Protein AF-A0A0J9RY13-F1 (afdb_monomer_lite)

Organism: Drosophila simulans (NCBI:txid7240)

Secondary structure (DSSP, 8-state):
-HHHHH-S----STTHHHHHHHHHHH-HHHHTTHHHHIIIIITTS-----TT-PPPPHHHHHHHHHH-HHHHHHHHHHHHHHHHHHHHHHHHHHHHH-HHHHHHHHHHHHHHT-

InterPro domains:
  IPR007734 Heparan sulphate 2-O-sulfotransferase [PTHR12129] (2-93)
  IPR027417 P-loop containing nucleoside triphosphate hydrolase [G3DSA:3.40.50.300] (1-108)

Radius of gyration: 19.44 Å; chains: 1; bounding box: 40×43×50 Å

Sequence (114 aa):
MNVEREYSVVGTWEHTNETLAVLEAYVPRYFADASKMYYSGLHADKQNVNPMKPHISQDILDMVRRNFTREIEFYQFCRQRLHKQYLAIKLNDLKRVDKSLAMLSEAKEMVINN

pLDDT: mean 89.82, std 7.65, range [55.09, 97.31]

Structure (mmCIF, N/CA/C/O backbone):
data_AF-A0A0J9RY13-F1
#
_entry.id   AF-A0A0J9RY13-F1
#
loop_
_atom_site.group_PDB
_atom_site.id
_atom_site.type_symbol
_atom_site.label_atom_id
_atom_site.label_alt_id
_atom_site.label_comp_id
_atom_site.label_asym_id
_atom_site.label_entity_id
_atom_site.label_seq_id
_atom_site.pdbx_PDB_ins_code
_atom_site.Cartn_x
_atom_site.Cartn_y
_atom_site.Cartn_z
_atom_site.occupancy
_atom_site.B_iso_or_equiv
_atom_site.auth_seq_id
_atom_site.auth_comp_id
_atom_site.auth_asym_id
_atom_site.auth_atom_id
_atom_site.pdbx_PDB_model_num
ATOM 1 N N . MET A 1 1 ? -1.050 17.109 -5.609 1.00 69.75 1 MET A N 1
ATOM 2 C CA . MET A 1 1 ? -1.215 16.241 -6.805 1.00 69.75 1 MET A CA 1
ATOM 3 C C . MET A 1 1 ? -2.627 15.649 -6.786 1.00 69.75 1 MET A C 1
ATOM 5 O O . MET A 1 1 ? -3.105 15.389 -5.689 1.00 69.75 1 MET A O 1
ATOM 9 N N . ASN A 1 2 ? -3.318 15.450 -7.920 1.00 87.44 2 ASN A N 1
ATOM 10 C CA . ASN A 1 2 ? -4.735 15.002 -7.924 1.00 87.44 2 ASN A CA 1
ATOM 11 C C . ASN A 1 2 ? -4.971 13.717 -7.110 1.00 87.44 2 ASN A C 1
ATOM 13 O O . ASN A 1 2 ? -6.000 13.580 -6.460 1.00 87.44 2 ASN A O 1
ATOM 17 N N . VAL A 1 3 ? -3.979 12.822 -7.074 1.00 89.69 3 VAL A N 1
ATOM 18 C CA . VAL A 1 3 ? -3.995 11.593 -6.265 1.00 89.69 3 VAL A CA 1
ATOM 19 C C . VAL A 1 3 ? -4.309 11.840 -4.788 1.00 89.69 3 VAL A C 1
ATOM 21 O O . VAL A 1 3 ? -5.063 11.075 -4.199 1.00 89.69 3 VAL A O 1
ATOM 24 N N . GLU A 1 4 ? -3.758 12.882 -4.169 1.00 87.44 4 GLU A N 1
ATOM 25 C CA . GLU A 1 4 ? -3.994 13.146 -2.741 1.00 87.44 4 GLU A CA 1
ATOM 26 C C . GLU A 1 4 ? -5.380 13.704 -2.462 1.00 87.44 4 GLU A C 1
ATOM 28 O O . GLU A 1 4 ? -5.946 13.414 -1.413 1.00 87.44 4 GLU A O 1
ATOM 33 N N . ARG A 1 5 ? -5.900 14.525 -3.379 1.00 90.56 5 ARG A N 1
ATOM 34 C CA . ARG A 1 5 ? -7.150 15.262 -3.169 1.00 90.56 5 ARG A CA 1
ATOM 35 C C . ARG A 1 5 ? -8.370 14.433 -3.539 1.00 90.56 5 ARG A C 1
ATOM 37 O O . ARG A 1 5 ? -9.352 14.452 -2.812 1.00 90.56 5 ARG A O 1
ATOM 44 N N . GLU A 1 6 ? -8.286 13.707 -4.650 1.00 94.62 6 GLU A N 1
ATOM 45 C CA . GLU A 1 6 ? -9.458 13.098 -5.288 1.00 94.62 6 GLU A CA 1
ATOM 46 C C . GLU A 1 6 ? -9.582 11.591 -5.008 1.00 94.62 6 GLU A C 1
ATOM 48 O O . GLU A 1 6 ? -10.653 11.019 -5.184 1.00 94.62 6 GLU A O 1
ATOM 53 N N . TYR A 1 7 ? -8.509 10.926 -4.560 1.00 94.06 7 TYR A N 1
ATOM 54 C CA . TYR A 1 7 ? -8.506 9.478 -4.319 1.00 94.06 7 TYR A CA 1
ATOM 55 C C . TYR A 1 7 ? -8.290 9.175 -2.842 1.00 94.06 7 TYR A C 1
ATOM 57 O O . TYR A 1 7 ? -7.235 9.498 -2.298 1.00 94.06 7 TYR A O 1
ATOM 65 N N . SER A 1 8 ? -9.241 8.496 -2.196 1.00 92.38 8 SER A N 1
ATOM 66 C CA . SER A 1 8 ? -9.142 8.127 -0.774 1.00 92.38 8 SER A CA 1
ATOM 67 C C . SER A 1 8 ? -7.992 7.151 -0.496 1.00 92.38 8 SER A C 1
ATOM 69 O O . SER A 1 8 ? -7.244 7.324 0.468 1.00 92.38 8 SER A O 1
ATOM 71 N N . VAL A 1 9 ? -7.823 6.152 -1.365 1.00 94.62 9 VAL A N 1
ATOM 72 C CA . VAL A 1 9 ? -6.779 5.123 -1.279 1.00 94.62 9 VAL A CA 1
ATOM 73 C C . VAL A 1 9 ? -6.224 4.868 -2.675 1.00 94.62 9 VAL A C 1
ATOM 75 O O . VAL A 1 9 ? -6.984 4.780 -3.638 1.00 94.62 9 VAL A O 1
ATOM 78 N N . VAL A 1 10 ? -4.902 4.728 -2.783 1.00 96.12 10 VAL A N 1
ATOM 79 C CA . VAL A 1 10 ? -4.225 4.271 -4.004 1.00 96.12 10 VAL A CA 1
ATOM 80 C C . VAL A 1 10 ? -3.313 3.110 -3.633 1.00 96.12 10 VAL A C 1
ATOM 82 O O . VAL A 1 10 ? -2.341 3.285 -2.902 1.00 96.12 10 VAL A O 1
ATOM 85 N N . GLY A 1 11 ? -3.673 1.919 -4.106 1.00 94.12 11 GLY A N 1
ATOM 86 C CA . GLY A 1 11 ? -2.954 0.675 -3.847 1.00 94.12 11 GLY A CA 1
ATOM 87 C C . GLY A 1 11 ? -1.817 0.406 -4.828 1.00 94.12 11 GLY A C 1
ATOM 88 O O . GLY A 1 11 ? -1.705 1.054 -5.869 1.00 94.12 11 GLY A O 1
ATOM 89 N N . THR A 1 12 ? -1.007 -0.606 -4.518 1.00 93.12 12 THR A N 1
ATOM 90 C CA . THR A 1 12 ? -0.012 -1.158 -5.450 1.00 93.12 12 THR A CA 1
ATOM 91 C C . THR A 1 12 ? -0.128 -2.670 -5.525 1.00 93.12 12 THR A C 1
ATOM 93 O O . THR A 1 12 ? -0.475 -3.322 -4.540 1.00 93.12 12 THR A O 1
ATOM 96 N N . TRP A 1 13 ? 0.187 -3.232 -6.691 1.00 87.75 13 TRP A N 1
ATOM 97 C CA . TRP A 1 13 ? 0.126 -4.677 -6.908 1.00 87.75 13 TRP A CA 1
ATOM 98 C C . TRP A 1 13 ? 1.147 -5.430 -6.054 1.00 87.75 13 TRP A C 1
ATOM 100 O O . TRP A 1 13 ? 0.843 -6.484 -5.499 1.00 87.75 13 TRP A O 1
ATOM 110 N N . GLU A 1 14 ? 2.343 -4.870 -5.889 1.00 89.69 14 GLU A N 1
ATOM 111 C CA . GLU A 1 14 ? 3.425 -5.504 -5.135 1.00 89.69 14 GLU A CA 1
ATOM 112 C C . GLU A 1 14 ? 3.125 -5.573 -3.630 1.00 89.69 14 GLU A C 1
ATOM 114 O O . GLU A 1 14 ? 3.590 -6.484 -2.951 1.00 89.69 14 GLU A O 1
ATOM 119 N N . HIS A 1 15 ? 2.311 -4.644 -3.113 1.00 93.44 15 HIS A N 1
ATOM 120 C CA . HIS A 1 15 ? 1.949 -4.550 -1.693 1.00 93.44 15 HIS A CA 1
ATOM 121 C C . HIS A 1 15 ? 0.446 -4.793 -1.517 1.00 93.44 15 HIS A C 1
ATOM 123 O O . HIS A 1 15 ? -0.289 -3.967 -0.967 1.00 93.44 15 HIS A O 1
ATOM 129 N N . THR A 1 16 ? -0.023 -5.946 -2.004 1.00 92.81 16 THR A N 1
ATOM 130 C CA . THR A 1 16 ? -1.447 -6.323 -1.961 1.00 92.81 16 THR A CA 1
ATOM 131 C C . THR A 1 16 ? -1.988 -6.361 -0.525 1.00 92.81 16 THR A C 1
ATOM 133 O O . THR A 1 16 ? -3.082 -5.868 -0.272 1.00 92.81 16 THR A O 1
ATOM 136 N N . ASN A 1 17 ? -1.203 -6.846 0.443 1.00 93.81 17 ASN A N 1
ATOM 137 C CA . ASN A 1 17 ? -1.602 -6.880 1.858 1.00 93.81 17 ASN A CA 1
ATOM 138 C C . ASN A 1 17 ? -1.884 -5.497 2.440 1.00 93.81 17 ASN A C 1
ATOM 140 O O . ASN A 1 17 ? -2.919 -5.284 3.065 1.00 93.81 17 ASN A O 1
ATOM 144 N N . GLU A 1 18 ? -0.965 -4.558 2.216 1.00 96.12 18 GLU A N 1
ATOM 145 C CA . GLU A 1 18 ? -1.116 -3.177 2.678 1.00 96.12 18 GLU A CA 1
ATOM 146 C C . GLU A 1 18 ? -2.309 -2.516 1.986 1.00 96.12 18 GLU A C 1
ATOM 148 O O . GLU A 1 18 ? -3.115 -1.856 2.634 1.00 96.12 18 GLU A O 1
ATOM 153 N N . THR A 1 19 ? -2.466 -2.764 0.683 1.00 96.50 19 THR A N 1
ATOM 154 C CA . THR A 1 19 ? -3.586 -2.251 -0.112 1.00 96.50 19 THR A CA 1
ATOM 155 C C . THR A 1 19 ? -4.934 -2.727 0.429 1.00 96.50 19 THR A C 1
ATOM 157 O O . THR A 1 19 ? -5.814 -1.901 0.657 1.00 96.50 19 THR A O 1
ATOM 160 N N . LEU A 1 20 ? -5.096 -4.032 0.670 1.00 96.38 20 LEU A N 1
ATOM 161 C CA . LEU A 1 20 ? -6.345 -4.599 1.184 1.00 96.38 20 LEU A CA 1
ATOM 162 C C . LEU A 1 20 ? -6.662 -4.078 2.590 1.00 96.38 20 LEU A C 1
ATOM 164 O O . LEU A 1 20 ? -7.786 -3.648 2.829 1.00 96.38 20 LEU A O 1
ATOM 168 N N . ALA A 1 21 ? -5.666 -4.019 3.479 1.00 96.44 21 ALA A N 1
ATOM 169 C CA . ALA A 1 21 ? -5.848 -3.498 4.834 1.00 96.44 21 ALA A CA 1
ATOM 170 C C . ALA A 1 21 ? -6.256 -2.012 4.848 1.00 96.44 21 ALA A C 1
ATOM 172 O O . ALA A 1 21 ? -7.118 -1.599 5.624 1.00 96.44 21 ALA A O 1
ATOM 173 N N . VAL A 1 22 ? -5.653 -1.190 3.981 1.00 97.00 22 VAL A N 1
ATOM 174 C CA . VAL A 1 22 ? -6.002 0.234 3.879 1.00 97.00 22 VAL A CA 1
ATOM 175 C C . VAL A 1 22 ? -7.395 0.416 3.267 1.00 97.00 22 VAL A C 1
ATOM 177 O O . VAL A 1 22 ? -8.160 1.249 3.751 1.00 97.00 22 VAL A O 1
ATOM 180 N N . LEU A 1 23 ? -7.761 -0.372 2.250 1.00 97.12 23 LEU A N 1
ATOM 181 C CA . LEU A 1 23 ? -9.106 -0.348 1.661 1.00 97.12 23 LEU A CA 1
ATOM 182 C C . LEU A 1 23 ? -10.190 -0.750 2.669 1.00 97.12 23 LEU A C 1
ATOM 184 O O . LEU A 1 23 ? -11.206 -0.063 2.765 1.00 97.12 23 LEU A O 1
ATOM 188 N N . GLU A 1 24 ? -9.952 -1.806 3.447 1.00 96.69 24 GLU A N 1
ATOM 189 C CA . GLU A 1 24 ? -10.832 -2.249 4.536 1.00 96.69 24 GLU A CA 1
ATOM 190 C C . GLU A 1 24 ? -11.085 -1.139 5.560 1.00 96.69 24 GLU A C 1
ATOM 192 O O . GLU A 1 24 ? -12.225 -0.917 5.963 1.00 96.69 24 GLU A O 1
ATOM 197 N N . ALA A 1 25 ? -10.037 -0.413 5.956 1.00 95.81 25 ALA A N 1
ATOM 198 C CA . ALA A 1 25 ? -10.145 0.635 6.966 1.00 95.81 25 ALA A CA 1
ATOM 199 C C . ALA A 1 25 ? -10.819 1.915 6.445 1.00 95.81 25 ALA A C 1
ATOM 201 O O . ALA A 1 25 ? -11.617 2.526 7.156 1.00 95.81 25 ALA A O 1
ATOM 202 N N . TYR A 1 26 ? -10.498 2.344 5.221 1.00 95.12 26 TYR A N 1
ATOM 203 C CA . TYR A 1 26 ? -10.978 3.620 4.673 1.00 95.12 26 TYR A CA 1
ATOM 204 C C . TYR A 1 26 ? -12.336 3.510 3.975 1.00 95.12 26 TYR A C 1
ATOM 206 O O . TYR A 1 26 ? -13.089 4.484 3.949 1.00 95.12 26 TYR A O 1
ATOM 214 N N . VAL A 1 27 ? -12.660 2.352 3.393 1.00 95.25 27 VAL A N 1
ATOM 215 C CA . VAL A 1 27 ? -13.902 2.135 2.637 1.00 95.25 27 VAL A CA 1
ATOM 216 C C . VAL A 1 27 ? -14.576 0.814 3.066 1.00 95.25 27 VAL A C 1
ATOM 218 O O . VAL A 1 27 ? -14.856 -0.063 2.240 1.00 95.25 27 VAL A O 1
ATOM 221 N N . PRO A 1 28 ? -14.904 0.654 4.364 1.00 95.44 28 PRO A N 1
ATOM 222 C CA . PRO A 1 28 ? -15.365 -0.619 4.924 1.00 95.44 28 PRO A CA 1
ATOM 223 C C . PRO A 1 28 ? -16.688 -1.104 4.326 1.00 95.44 28 PRO A C 1
ATOM 225 O O . PRO A 1 28 ? -16.907 -2.304 4.212 1.00 95.44 28 PRO A O 1
ATOM 228 N N . ARG A 1 29 ? -17.565 -0.190 3.884 1.00 96.00 29 ARG A N 1
ATOM 229 C CA . ARG A 1 29 ? -18.871 -0.546 3.298 1.00 96.00 29 ARG A CA 1
ATOM 230 C C . ARG A 1 29 ? -18.752 -1.507 2.110 1.00 96.00 29 ARG A C 1
ATOM 232 O O . ARG A 1 29 ? -19.664 -2.298 1.896 1.00 96.00 29 ARG A O 1
ATOM 239 N N . TY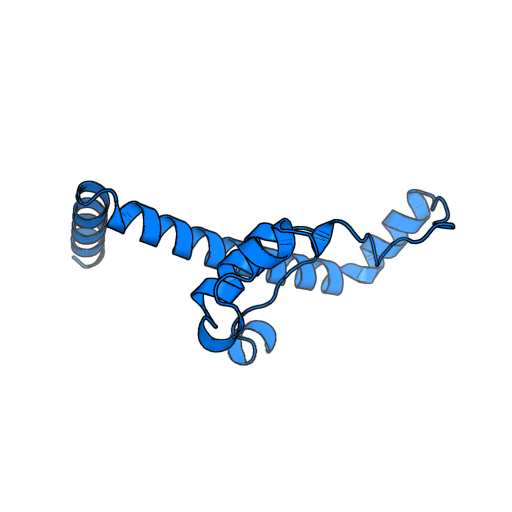R A 1 30 ? -17.670 -1.406 1.341 1.00 94.75 30 TYR A N 1
ATOM 240 C CA . TYR A 1 30 ? -17.449 -2.232 0.153 1.00 94.75 30 TYR A CA 1
ATOM 241 C C . TYR A 1 30 ? -16.344 -3.269 0.349 1.00 94.75 30 TYR A C 1
ATOM 243 O O . TYR A 1 30 ? -16.397 -4.321 -0.277 1.00 94.75 30 TYR A O 1
ATOM 251 N N . PHE A 1 31 ? -15.355 -2.977 1.196 1.00 96.06 31 PHE A N 1
ATOM 252 C CA . PHE A 1 31 ? -14.147 -3.792 1.318 1.00 96.06 31 PHE A CA 1
ATOM 253 C C . PHE A 1 31 ? -14.033 -4.554 2.637 1.00 96.06 31 PHE A C 1
ATOM 255 O O . PHE A 1 31 ? -13.001 -5.174 2.852 1.00 96.06 31 PHE A O 1
ATOM 262 N N . ALA A 1 32 ? -15.044 -4.543 3.513 1.00 95.06 32 ALA A N 1
ATOM 263 C CA . ALA A 1 32 ? -15.026 -5.366 4.723 1.00 95.06 32 ALA A CA 1
ATOM 264 C C . ALA A 1 32 ? -14.720 -6.841 4.397 1.00 95.06 32 ALA A C 1
ATOM 266 O O . ALA A 1 32 ? -15.308 -7.415 3.482 1.00 95.06 32 ALA A O 1
ATOM 267 N N . ASP A 1 33 ? -13.786 -7.431 5.149 1.00 95.00 33 ASP A N 1
ATOM 268 C CA . ASP A 1 33 ? -13.293 -8.806 4.983 1.00 95.00 33 ASP A CA 1
ATOM 269 C C . ASP A 1 33 ? -12.675 -9.131 3.603 1.00 95.00 33 ASP A C 1
ATOM 271 O O . ASP A 1 33 ? -12.494 -10.306 3.258 1.00 95.00 33 ASP A O 1
ATOM 275 N N . ALA A 1 34 ? -12.292 -8.124 2.809 1.00 94.00 34 ALA A N 1
ATOM 276 C CA . ALA A 1 34 ? -11.671 -8.329 1.500 1.00 94.00 34 ALA A CA 1
ATOM 277 C C . ALA A 1 34 ? -10.355 -9.121 1.583 1.00 94.00 34 ALA A C 1
ATOM 279 O O . ALA A 1 34 ? -10.104 -9.991 0.752 1.00 94.00 34 ALA A O 1
ATOM 280 N N . SER A 1 35 ? -9.527 -8.872 2.598 1.00 93.50 35 SER A N 1
ATOM 281 C CA . SER A 1 35 ? -8.293 -9.615 2.876 1.00 93.50 35 SER A CA 1
ATOM 282 C C . SER A 1 35 ? -8.573 -11.091 3.147 1.00 93.50 35 SER A C 1
ATOM 284 O O . SER A 1 35 ? -7.918 -11.968 2.579 1.00 93.50 35 SER A O 1
ATOM 286 N N . LYS A 1 36 ? -9.603 -11.379 3.947 1.00 93.94 36 LYS A N 1
ATOM 287 C CA . LYS A 1 36 ? -10.043 -12.740 4.246 1.00 93.94 36 LYS A CA 1
ATOM 288 C C . LYS A 1 36 ? -10.528 -13.452 2.987 1.00 93.94 36 LYS A C 1
ATOM 290 O O . LYS A 1 36 ? -10.098 -14.575 2.742 1.00 93.94 36 LYS A O 1
ATOM 295 N N . MET A 1 37 ? -11.367 -12.806 2.175 1.00 91.62 37 MET A N 1
ATOM 296 C CA . MET A 1 37 ? -11.838 -13.370 0.903 1.00 91.62 37 MET A CA 1
ATOM 297 C C . MET A 1 37 ? -10.696 -13.593 -0.093 1.00 91.62 37 MET A C 1
ATOM 299 O O . MET A 1 37 ? -10.645 -14.618 -0.775 1.00 91.62 37 MET A O 1
ATOM 303 N N . TYR A 1 38 ? -9.753 -12.650 -0.165 1.00 90.94 38 TYR A N 1
ATOM 304 C CA . TYR A 1 38 ? -8.581 -12.764 -1.025 1.00 90.94 38 TYR A CA 1
ATOM 305 C C . TYR A 1 38 ? -7.784 -14.033 -0.686 1.00 90.94 38 TYR A C 1
ATOM 307 O O . TYR A 1 38 ? -7.513 -14.872 -1.553 1.00 90.94 38 TYR A O 1
ATOM 315 N N . TYR A 1 39 ? -7.503 -14.241 0.602 1.00 90.94 39 TYR A N 1
ATOM 316 C CA . TYR A 1 39 ? -6.743 -15.395 1.078 1.00 90.94 39 TYR A CA 1
ATOM 317 C C . TYR A 1 39 ? -7.542 -16.693 1.223 1.00 90.94 39 TYR A C 1
ATOM 319 O O . TYR A 1 39 ? -6.935 -17.758 1.289 1.00 90.94 39 TYR A O 1
ATOM 327 N N . SER A 1 40 ? -8.876 -16.658 1.186 1.00 90.31 40 SER A N 1
ATOM 328 C CA . SER A 1 40 ? -9.700 -17.874 1.243 1.00 90.31 40 SER A CA 1
ATOM 329 C C . SER A 1 40 ? -9.782 -18.637 -0.082 1.00 90.31 40 SER A C 1
ATOM 331 O O . SER A 1 40 ? -10.351 -19.723 -0.114 1.00 90.31 40 SER A O 1
ATOM 333 N N . GLY A 1 41 ? -9.244 -18.089 -1.175 1.00 83.12 41 GLY A N 1
ATOM 334 C CA . GLY A 1 41 ? -9.135 -18.813 -2.446 1.00 83.12 41 GLY A CA 1
ATOM 335 C C . GLY A 1 41 ? -8.940 -17.932 -3.676 1.00 83.12 41 GLY A C 1
ATOM 336 O O . GLY A 1 41 ? -8.348 -18.387 -4.646 1.00 83.12 41 GLY A O 1
ATOM 337 N N . LEU A 1 42 ? -9.348 -16.659 -3.631 1.00 82.25 42 LEU A N 1
ATOM 338 C CA . LEU A 1 42 ? -9.242 -15.750 -4.784 1.00 82.25 42 LEU A CA 1
ATOM 339 C C . LEU A 1 42 ? -7.793 -15.520 -5.247 1.00 82.25 42 LEU A C 1
ATOM 341 O O . LEU A 1 42 ? -7.548 -15.358 -6.437 1.00 82.25 42 LEU A O 1
ATOM 345 N N . HIS A 1 43 ? -6.825 -15.527 -4.328 1.00 81.62 43 HIS A N 1
ATOM 346 C CA . HIS A 1 43 ? -5.404 -15.370 -4.655 1.00 81.62 43 HIS A CA 1
ATOM 347 C C . HIS A 1 43 ? -4.768 -16.597 -5.338 1.00 81.62 43 HIS A C 1
ATOM 349 O O . HIS A 1 43 ? -3.650 -16.489 -5.847 1.00 81.62 43 HIS A O 1
ATOM 355 N N . ALA A 1 44 ? -5.421 -17.766 -5.299 1.00 75.31 44 ALA A N 1
ATOM 356 C CA . ALA A 1 44 ? -4.857 -19.011 -5.820 1.00 75.31 44 ALA A CA 1
ATOM 357 C C . ALA A 1 44 ? -4.811 -19.013 -7.354 1.00 75.31 44 ALA A C 1
ATOM 359 O O . ALA A 1 44 ? -3.864 -19.529 -7.956 1.00 75.31 44 ALA A O 1
ATOM 360 N N . ASP A 1 45 ? -5.787 -18.362 -7.982 1.00 75.69 45 ASP A N 1
ATOM 361 C CA . ASP A 1 45 ? -5.815 -18.190 -9.421 1.00 75.69 45 ASP A CA 1
ATOM 362 C C . ASP A 1 45 ? -4.868 -17.055 -9.816 1.00 75.69 45 ASP A C 1
ATOM 364 O O . ASP A 1 45 ? -5.196 -15.868 -9.748 1.00 75.69 45 ASP A O 1
ATOM 368 N N . LYS A 1 46 ? -3.656 -17.411 -10.256 1.00 69.38 46 LYS A N 1
ATOM 369 C CA . LYS A 1 46 ? -2.731 -16.450 -10.869 1.00 69.38 46 LYS A CA 1
ATOM 370 C C . LYS A 1 46 ? -3.300 -15.985 -12.211 1.00 69.38 46 LYS A C 1
ATOM 372 O O . LYS A 1 46 ? -2.962 -16.531 -13.252 1.00 69.38 46 LYS A O 1
ATOM 377 N N . GLN A 1 47 ? -4.143 -14.958 -12.182 1.00 74.75 47 GLN A N 1
ATOM 378 C CA . GLN A 1 47 ? -4.766 -14.381 -13.379 1.00 74.75 47 GLN A CA 1
ATOM 379 C C . GLN A 1 47 ? -3.769 -13.565 -14.225 1.00 74.75 47 GLN A C 1
ATOM 381 O O . GLN A 1 47 ? -3.904 -13.483 -15.440 1.00 74.75 47 GLN A O 1
ATOM 386 N N . ASN A 1 48 ? -2.737 -12.983 -13.600 1.00 73.94 48 ASN A N 1
ATOM 387 C CA . ASN A 1 48 ? -1.768 -12.103 -14.265 1.00 73.94 48 ASN A CA 1
ATOM 388 C C . ASN A 1 48 ? -0.416 -12.797 -14.508 1.00 73.94 48 ASN A C 1
ATOM 390 O O . ASN A 1 48 ? 0.634 -12.353 -14.037 1.00 73.94 48 ASN A O 1
ATOM 394 N N . VAL A 1 49 ? -0.443 -13.940 -15.194 1.00 82.12 49 VAL A N 1
ATOM 395 C CA . VAL A 1 49 ? 0.776 -14.606 -15.670 1.00 82.12 49 VAL A CA 1
ATOM 396 C C . VAL A 1 49 ? 1.060 -14.200 -17.106 1.00 82.12 49 VAL A C 1
ATOM 398 O O . VAL A 1 49 ? 0.228 -14.364 -17.990 1.00 82.12 49 VAL A O 1
ATOM 401 N N . ASN A 1 50 ? 2.277 -13.715 -17.341 1.00 84.12 50 ASN A N 1
ATOM 402 C CA . ASN A 1 50 ? 2.826 -13.599 -18.683 1.00 84.12 50 ASN A CA 1
ATOM 403 C C . ASN A 1 50 ? 3.764 -14.794 -18.931 1.00 84.12 50 ASN A C 1
ATOM 405 O O . ASN A 1 50 ? 4.922 -14.738 -18.501 1.00 84.12 50 ASN A O 1
ATOM 409 N N . PRO A 1 51 ? 3.292 -15.872 -19.584 1.00 82.94 51 PRO A N 1
ATOM 410 C CA . PRO A 1 51 ? 4.095 -17.076 -19.800 1.00 82.94 51 PRO A CA 1
ATOM 411 C C . PRO A 1 51 ? 5.301 -16.833 -20.716 1.00 82.94 51 PRO A C 1
ATOM 413 O O . PRO A 1 51 ? 6.281 -17.565 -20.633 1.00 82.94 51 PRO A O 1
ATOM 416 N N . MET A 1 52 ? 5.267 -15.792 -21.553 1.00 87.38 52 MET A N 1
ATOM 417 C CA . MET A 1 52 ? 6.317 -15.476 -22.521 1.00 87.38 52 MET A CA 1
ATOM 418 C C . MET A 1 52 ? 6.994 -14.143 -22.187 1.00 87.38 52 MET A C 1
ATOM 420 O O . MET A 1 52 ? 7.214 -13.300 -23.054 1.00 87.38 52 MET A O 1
ATOM 424 N N . LYS A 1 53 ? 7.302 -13.919 -20.905 1.00 86.31 53 LYS A N 1
ATOM 425 C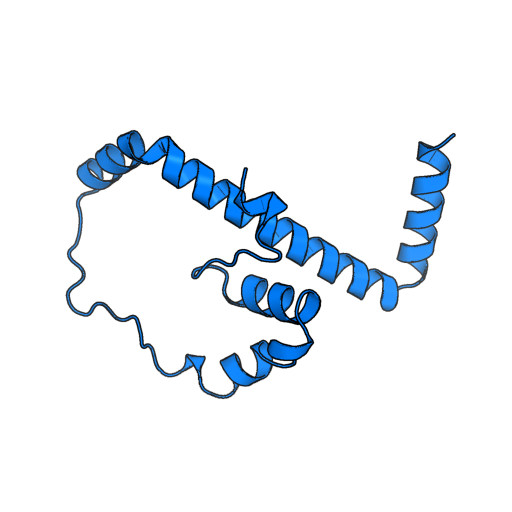 CA . LYS A 1 53 ? 8.018 -12.714 -20.479 1.00 86.31 53 LYS A CA 1
ATOM 426 C C . LYS A 1 53 ? 9.462 -12.753 -21.014 1.00 86.31 53 LYS A C 1
ATOM 428 O O . LYS A 1 53 ? 10.227 -13.615 -20.581 1.00 86.31 53 LYS A O 1
ATOM 433 N N . PRO A 1 54 ? 9.863 -11.838 -21.918 1.00 87.88 54 PRO A N 1
ATOM 434 C CA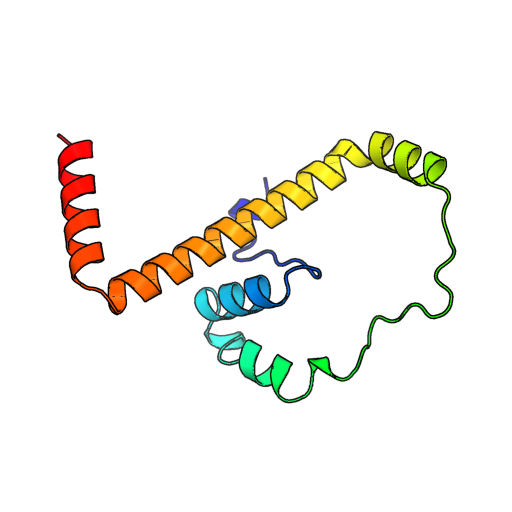 . PRO A 1 54 ? 11.216 -11.832 -22.459 1.00 87.88 54 PRO A CA 1
ATOM 435 C C . PRO A 1 54 ? 12.229 -11.391 -21.397 1.00 87.88 54 PRO A C 1
ATOM 437 O O . PRO A 1 54 ? 11.921 -10.576 -20.521 1.00 87.88 54 PRO A O 1
ATOM 440 N N . HIS A 1 55 ? 13.457 -11.902 -21.495 1.00 87.94 55 HIS A N 1
ATOM 441 C CA . HIS A 1 55 ? 14.577 -11.372 -20.726 1.00 87.94 55 HIS A CA 1
ATOM 442 C C . HIS A 1 55 ? 15.052 -10.071 -21.382 1.00 87.94 55 HIS A C 1
ATOM 444 O O . HIS A 1 55 ? 15.424 -10.061 -22.553 1.00 87.94 55 HIS A O 1
ATOM 450 N N . ILE A 1 56 ? 14.993 -8.968 -20.639 1.00 90.69 56 ILE A N 1
ATOM 451 C CA . ILE A 1 56 ? 15.390 -7.639 -21.113 1.00 90.69 56 ILE A CA 1
ATOM 452 C C . ILE A 1 56 ? 16.781 -7.352 -20.551 1.00 90.69 56 ILE A C 1
ATOM 454 O O . ILE A 1 56 ? 17.010 -7.574 -19.361 1.00 90.69 56 ILE A O 1
ATOM 458 N N . SER A 1 57 ? 17.702 -6.868 -21.387 1.00 95.75 57 SER A N 1
ATOM 459 C CA . SER A 1 57 ? 19.047 -6.519 -20.930 1.00 95.75 57 SER A CA 1
ATOM 460 C C . SER A 1 57 ? 19.018 -5.353 -19.939 1.00 95.75 57 SER A C 1
ATOM 462 O O . SER A 1 57 ? 18.167 -4.460 -20.003 1.00 95.75 57 SER A O 1
ATOM 464 N N . GLN A 1 58 ? 19.981 -5.356 -19.020 1.00 94.50 58 GLN A N 1
ATOM 465 C CA . GLN A 1 58 ? 20.059 -4.357 -17.960 1.00 94.50 58 GLN A CA 1
ATOM 466 C C . GLN A 1 58 ? 20.283 -2.939 -18.513 1.00 94.50 58 GLN A C 1
ATOM 468 O O . GLN A 1 58 ? 19.648 -2.000 -18.039 1.00 94.50 58 GLN A O 1
ATOM 473 N N . ASP A 1 59 ? 21.062 -2.796 -19.590 1.00 95.75 59 ASP A N 1
ATOM 474 C CA . ASP A 1 59 ? 21.305 -1.507 -20.252 1.00 95.75 59 ASP A CA 1
ATOM 475 C C . ASP A 1 59 ? 20.019 -0.870 -20.797 1.00 95.75 59 ASP A C 1
ATOM 477 O O . ASP A 1 59 ? 19.806 0.337 -20.663 1.00 95.75 59 ASP A O 1
ATOM 481 N N . ILE A 1 60 ? 19.124 -1.684 -21.374 1.00 93.62 60 ILE A N 1
ATOM 482 C CA . ILE A 1 60 ? 17.823 -1.212 -21.863 1.00 93.62 60 ILE A CA 1
ATOM 483 C C . ILE A 1 60 ? 16.947 -0.791 -20.681 1.00 93.62 60 ILE A C 1
ATOM 485 O O . ILE A 1 60 ? 16.313 0.263 -20.737 1.00 93.62 60 ILE A O 1
ATOM 489 N N . LEU A 1 61 ? 16.929 -1.571 -19.594 1.00 93.06 61 LEU A N 1
ATOM 490 C CA . LEU A 1 61 ? 16.182 -1.215 -18.384 1.00 93.06 61 LEU A CA 1
ATOM 491 C C . LEU A 1 61 ? 16.675 0.103 -17.782 1.00 93.06 61 LEU A C 1
ATOM 493 O O . LEU A 1 61 ? 15.857 0.927 -17.378 1.00 93.06 61 LEU A O 1
ATOM 497 N N . ASP A 1 62 ? 17.985 0.329 -17.748 1.00 94.88 62 ASP A N 1
ATOM 498 C CA . ASP A 1 62 ? 18.564 1.547 -17.188 1.00 94.88 62 ASP A CA 1
ATOM 499 C C . ASP A 1 62 ? 18.346 2.762 -18.090 1.00 94.88 62 ASP A C 1
ATOM 501 O O . ASP A 1 62 ? 18.041 3.846 -17.589 1.00 94.88 62 ASP A O 1
ATOM 505 N N . MET A 1 63 ? 18.393 2.585 -19.413 1.00 95.25 63 MET A N 1
ATOM 506 C CA . MET A 1 63 ? 17.966 3.613 -20.362 1.00 95.25 63 MET A CA 1
ATOM 507 C C . MET A 1 63 ? 16.498 4.003 -20.133 1.00 95.25 63 MET A C 1
ATOM 509 O O . MET A 1 63 ? 16.186 5.187 -20.025 1.00 95.25 63 MET A O 1
ATOM 513 N N . VAL A 1 64 ? 15.595 3.024 -20.010 1.00 93.94 64 VAL A N 1
ATOM 514 C CA . VAL A 1 64 ? 14.170 3.274 -19.746 1.00 93.94 64 VAL A CA 1
ATOM 515 C C . VAL A 1 64 ? 13.992 3.979 -18.400 1.00 93.94 64 VAL A C 1
ATOM 517 O O . VAL A 1 64 ? 13.327 5.007 -18.337 1.00 93.94 64 VAL A O 1
ATOM 520 N N . ARG A 1 65 ? 14.642 3.517 -17.327 1.00 93.50 65 ARG A N 1
ATOM 521 C CA . ARG A 1 65 ? 14.557 4.159 -16.000 1.00 93.50 65 ARG A CA 1
ATOM 522 C C . ARG A 1 65 ? 14.979 5.630 -16.018 1.00 93.50 65 ARG A C 1
ATOM 524 O O . ARG A 1 65 ? 14.357 6.433 -15.331 1.00 93.50 65 ARG A O 1
ATOM 531 N N . ARG A 1 66 ? 15.993 5.994 -16.813 1.00 93.75 66 ARG A N 1
ATOM 532 C CA . ARG A 1 66 ? 16.421 7.397 -16.988 1.00 93.75 66 ARG A CA 1
ATOM 533 C C . ARG A 1 66 ? 15.375 8.255 -17.702 1.00 93.75 66 ARG A C 1
ATOM 535 O O . ARG A 1 66 ? 15.312 9.451 -17.445 1.00 93.75 66 ARG A O 1
ATOM 542 N N . ASN A 1 67 ? 14.561 7.656 -18.569 1.00 95.44 67 ASN A N 1
ATOM 543 C CA . ASN A 1 67 ? 13.515 8.361 -19.311 1.00 95.44 67 ASN A CA 1
ATOM 544 C C . ASN A 1 67 ? 12.196 8.463 -18.528 1.00 95.44 67 ASN A C 1
ATOM 546 O O . ASN A 1 67 ? 11.466 9.431 -18.704 1.00 95.44 67 ASN A O 1
ATOM 550 N N . PHE A 1 68 ? 11.912 7.500 -17.645 1.00 95.56 68 PHE A N 1
ATOM 551 C CA . PHE A 1 68 ? 10.672 7.401 -16.860 1.00 95.56 68 PHE A CA 1
ATOM 552 C C . PHE A 1 68 ? 10.812 7.958 -15.430 1.00 95.56 68 PHE A C 1
ATOM 554 O O . PHE A 1 68 ? 10.243 7.426 -14.474 1.00 95.56 68 PHE A O 1
ATOM 561 N N . THR A 1 69 ? 11.619 9.006 -15.239 1.00 94.62 69 THR A N 1
ATOM 562 C CA . THR A 1 69 ? 11.911 9.555 -13.902 1.00 94.62 69 THR A CA 1
ATOM 563 C C . THR A 1 69 ? 10.650 10.018 -13.179 1.00 94.62 69 THR A C 1
ATOM 565 O O . THR A 1 69 ? 10.451 9.668 -12.018 1.00 94.62 69 THR A O 1
ATOM 568 N N . ARG A 1 70 ? 9.754 10.723 -13.877 1.00 94.44 70 ARG A N 1
ATOM 569 C CA . ARG A 1 70 ? 8.505 11.248 -13.300 1.00 94.44 70 ARG A CA 1
ATOM 570 C C . ARG A 1 70 ? 7.532 10.138 -12.923 1.00 94.44 70 ARG A C 1
ATOM 572 O O . ARG A 1 70 ? 6.873 10.217 -11.892 1.00 94.44 70 ARG A O 1
ATOM 579 N N . GLU A 1 71 ? 7.440 9.098 -13.739 1.00 95.19 71 GLU A N 1
ATOM 580 C CA . GLU A 1 71 ? 6.582 7.942 -13.501 1.00 95.19 71 GLU A CA 1
ATOM 581 C C . GLU A 1 71 ? 7.088 7.124 -12.312 1.00 95.19 71 GLU A C 1
ATOM 583 O O . GLU A 1 71 ? 6.295 6.691 -11.474 1.00 95.19 71 GLU A O 1
ATOM 588 N N . ILE A 1 72 ? 8.410 6.959 -12.196 1.00 94.75 72 ILE A N 1
ATOM 589 C CA . ILE A 1 72 ? 9.039 6.302 -11.047 1.00 94.75 72 ILE A CA 1
ATOM 590 C C . ILE A 1 72 ? 8.803 7.117 -9.774 1.00 94.75 72 ILE A C 1
ATOM 592 O O . ILE A 1 72 ? 8.389 6.547 -8.763 1.00 94.75 72 ILE A O 1
ATOM 596 N N . GLU A 1 73 ? 9.013 8.433 -9.812 1.00 94.88 73 GLU A N 1
ATOM 597 C CA . GLU A 1 73 ? 8.730 9.326 -8.682 1.00 94.88 73 GLU A CA 1
ATOM 598 C C . GLU A 1 73 ? 7.256 9.263 -8.275 1.00 94.88 73 GLU A C 1
ATOM 600 O O . GLU A 1 73 ? 6.939 9.124 -7.095 1.00 94.88 73 GLU A O 1
ATOM 605 N N . PHE A 1 74 ? 6.341 9.284 -9.244 1.00 94.94 74 PHE A N 1
ATOM 606 C CA . PHE A 1 74 ? 4.907 9.167 -9.000 1.00 94.94 74 PHE A CA 1
ATOM 607 C C . PHE A 1 74 ? 4.528 7.822 -8.361 1.00 94.94 74 PHE A C 1
ATOM 609 O O . PHE A 1 74 ? 3.737 7.778 -7.414 1.00 94.94 74 PHE A O 1
ATOM 616 N N . TYR A 1 75 ? 5.115 6.720 -8.830 1.00 95.31 75 TYR A N 1
ATOM 617 C CA . TYR A 1 75 ? 4.923 5.402 -8.228 1.00 95.31 75 TYR A CA 1
ATOM 618 C C . TYR A 1 75 ? 5.450 5.356 -6.789 1.00 95.31 75 TYR A C 1
ATOM 620 O O . TYR A 1 75 ? 4.749 4.899 -5.883 1.00 95.31 75 TYR A O 1
ATOM 628 N N . GLN A 1 76 ? 6.660 5.870 -6.554 1.00 95.25 76 GLN A N 1
ATOM 629 C CA . GLN A 1 76 ? 7.253 5.949 -5.217 1.00 95.25 76 GLN A CA 1
ATOM 630 C C . GLN A 1 76 ? 6.416 6.815 -4.278 1.00 95.25 76 GLN A C 1
ATOM 632 O O . GLN A 1 76 ? 6.205 6.445 -3.123 1.00 95.25 76 GLN A O 1
ATOM 637 N N . PHE A 1 77 ? 5.884 7.924 -4.784 1.00 95.25 77 PHE A N 1
ATOM 638 C CA . PHE A 1 77 ? 4.965 8.783 -4.060 1.00 95.25 77 PHE A CA 1
ATOM 639 C C . PHE A 1 77 ? 3.703 8.018 -3.629 1.00 95.25 77 PHE A C 1
ATOM 641 O O . PHE A 1 77 ? 3.349 8.021 -2.446 1.00 95.25 77 PHE A O 1
ATOM 648 N N . CYS A 1 78 ? 3.056 7.302 -4.556 1.00 95.75 78 CYS A N 1
ATOM 649 C CA . CYS A 1 78 ? 1.862 6.508 -4.249 1.00 95.75 78 CYS A CA 1
ATOM 650 C C . CYS A 1 78 ? 2.167 5.411 -3.221 1.00 95.75 78 CYS A C 1
ATOM 652 O O . CYS A 1 78 ? 1.411 5.233 -2.266 1.00 95.75 78 CYS A O 1
ATOM 654 N N . ARG A 1 79 ? 3.312 4.731 -3.357 1.00 95.88 79 ARG A N 1
ATOM 655 C CA . ARG A 1 79 ? 3.779 3.734 -2.384 1.00 95.88 79 ARG A CA 1
ATOM 656 C C . ARG A 1 79 ? 4.011 4.317 -1.003 1.00 95.88 79 ARG A C 1
ATOM 658 O O . ARG A 1 79 ? 3.561 3.743 -0.017 1.00 95.88 79 ARG A O 1
ATOM 665 N N . GLN A 1 80 ? 4.706 5.449 -0.919 1.00 95.88 80 GLN A N 1
ATOM 666 C CA . GLN A 1 80 ? 4.983 6.088 0.360 1.00 95.88 80 GLN A CA 1
ATOM 667 C C . GLN A 1 80 ? 3.678 6.499 1.048 1.00 95.88 80 GLN A C 1
ATOM 669 O O . GLN A 1 80 ? 3.531 6.314 2.256 1.00 95.88 80 GLN A O 1
ATOM 674 N N . ARG A 1 81 ? 2.717 7.027 0.283 1.00 95.62 81 ARG A N 1
ATOM 675 C CA . ARG A 1 81 ? 1.389 7.368 0.791 1.00 95.62 81 ARG A CA 1
ATOM 676 C C . ARG A 1 81 ? 0.653 6.138 1.326 1.00 95.62 81 ARG A C 1
ATOM 678 O O . ARG A 1 81 ? 0.172 6.191 2.456 1.00 95.62 81 ARG A O 1
ATOM 685 N N . LEU A 1 82 ? 0.604 5.048 0.557 1.00 96.69 82 LEU A N 1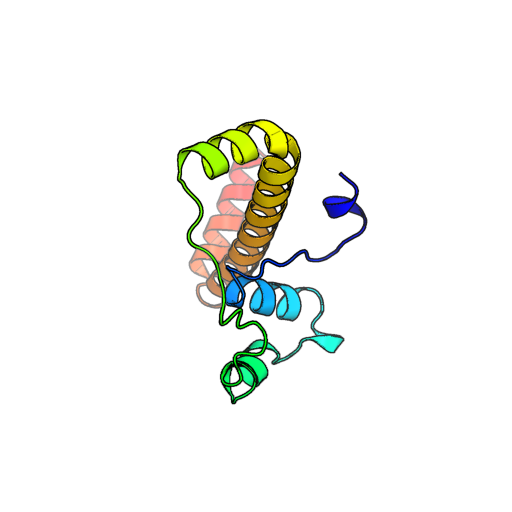
ATOM 686 C CA . LEU A 1 82 ? -0.024 3.793 0.977 1.00 96.69 82 LEU A CA 1
ATOM 687 C C . LEU A 1 82 ? 0.581 3.288 2.293 1.00 96.69 82 LEU A C 1
ATOM 689 O O . LEU A 1 82 ? -0.145 2.993 3.241 1.00 96.69 82 LEU A O 1
ATOM 693 N N . HIS A 1 83 ? 1.911 3.268 2.377 1.00 97.00 83 HIS A N 1
ATOM 694 C CA . HIS A 1 83 ? 2.611 2.791 3.563 1.00 97.00 83 HIS A CA 1
ATOM 695 C C . HIS A 1 83 ? 2.332 3.668 4.792 1.00 97.00 83 HIS A C 1
ATOM 697 O O . HIS A 1 83 ? 2.088 3.158 5.883 1.00 97.00 83 HIS A O 1
ATOM 703 N N . LYS A 1 84 ? 2.282 4.998 4.623 1.00 96.44 84 LYS A N 1
ATOM 704 C CA . LYS A 1 84 ? 1.888 5.928 5.695 1.00 96.44 84 LYS A CA 1
ATOM 705 C C . LYS A 1 84 ? 0.472 5.641 6.208 1.00 96.44 84 LYS A C 1
ATOM 707 O O . LYS A 1 84 ? 0.273 5.611 7.420 1.00 96.44 84 LYS A O 1
ATOM 712 N N . GLN A 1 85 ? -0.492 5.405 5.312 1.00 96.38 85 GLN A N 1
ATOM 713 C CA . GLN A 1 85 ? -1.866 5.045 5.697 1.00 96.38 85 GLN A CA 1
ATOM 714 C C . GLN A 1 85 ? -1.899 3.715 6.459 1.00 96.38 85 GLN A C 1
ATOM 716 O O . GLN A 1 85 ? -2.519 3.625 7.517 1.00 96.38 85 GLN A O 1
ATOM 721 N N . TYR A 1 86 ? -1.181 2.707 5.964 1.00 97.31 86 TYR A N 1
ATOM 722 C CA . TYR A 1 86 ? -1.086 1.400 6.606 1.00 97.31 86 TYR A CA 1
ATOM 723 C C . TYR A 1 86 ? -0.487 1.484 8.019 1.00 97.31 86 TYR A C 1
ATOM 725 O O . TYR A 1 86 ? -1.060 0.954 8.972 1.00 97.31 86 TYR A O 1
ATOM 733 N N . LEU A 1 87 ? 0.626 2.206 8.180 1.00 97.12 87 LEU A N 1
ATOM 734 C CA . LEU A 1 87 ? 1.258 2.419 9.483 1.00 97.12 87 LEU A CA 1
ATOM 735 C C . LEU A 1 87 ? 0.346 3.172 10.454 1.00 97.12 87 LEU A C 1
ATOM 737 O O . LEU A 1 87 ? 0.303 2.821 11.630 1.00 97.12 87 LEU A O 1
ATOM 741 N N . ALA A 1 88 ? -0.406 4.170 9.981 1.00 95.88 88 ALA A N 1
ATOM 742 C CA . ALA A 1 88 ? -1.360 4.897 10.816 1.00 95.88 88 ALA A CA 1
ATOM 743 C C . ALA A 1 88 ? -2.464 3.974 11.359 1.00 95.88 88 ALA A C 1
ATOM 745 O O . ALA A 1 88 ? -2.790 4.040 12.543 1.00 95.88 88 ALA A O 1
ATOM 746 N N . ILE A 1 89 ? -2.988 3.068 10.525 1.00 95.50 89 ILE A N 1
ATOM 747 C CA . ILE A 1 89 ? -3.969 2.058 10.949 1.00 95.50 89 ILE A CA 1
ATOM 748 C C . ILE A 1 89 ? -3.357 1.1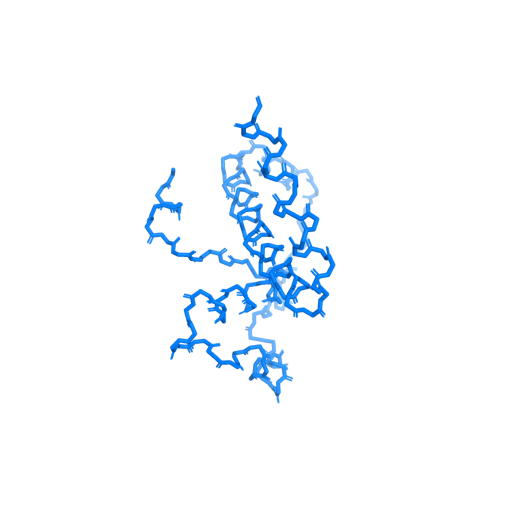34 12.007 1.00 95.50 89 ILE A C 1
ATOM 750 O O . ILE A 1 89 ? -3.926 0.977 13.084 1.00 95.50 89 ILE A O 1
ATOM 754 N N . LYS A 1 90 ? -2.161 0.584 11.754 1.00 94.44 90 LYS A N 1
ATOM 755 C CA . LYS A 1 90 ? -1.485 -0.310 12.709 1.00 94.44 90 LYS A CA 1
ATOM 756 C C . LYS A 1 90 ? -1.157 0.368 14.031 1.00 94.44 90 LYS A C 1
ATOM 758 O O . LYS A 1 90 ? -1.307 -0.245 15.084 1.00 94.44 90 LYS A O 1
ATOM 763 N N . LEU A 1 91 ? -0.742 1.630 13.990 1.00 92.50 91 LEU A N 1
ATOM 764 C CA . LEU A 1 91 ? -0.507 2.417 15.192 1.00 92.50 91 LEU A CA 1
ATOM 765 C C . LEU A 1 91 ? -1.801 2.599 15.995 1.00 92.50 91 LEU A C 1
ATOM 767 O O . LEU A 1 91 ? -1.782 2.450 17.214 1.00 92.50 91 LEU A O 1
ATOM 771 N N . ASN A 1 92 ? -2.921 2.880 15.327 1.00 90.81 92 ASN A N 1
ATOM 772 C CA . ASN A 1 92 ? -4.220 2.991 15.986 1.00 90.81 92 ASN A CA 1
ATOM 773 C C . ASN A 1 92 ? -4.652 1.662 16.617 1.00 90.81 92 ASN A C 1
ATOM 775 O O . ASN A 1 92 ? -5.087 1.657 17.766 1.00 90.81 92 ASN A O 1
ATOM 779 N N . ASP A 1 93 ? -4.480 0.540 15.919 1.00 90.62 93 ASP A N 1
ATOM 780 C CA . ASP A 1 93 ? -4.775 -0.789 16.465 1.00 90.62 93 ASP A CA 1
ATOM 781 C C . ASP A 1 93 ? -3.937 -1.081 17.717 1.00 90.62 93 ASP A C 1
ATOM 783 O O . ASP A 1 93 ? -4.474 -1.508 18.739 1.00 90.62 93 ASP A O 1
ATOM 787 N N . LEU A 1 94 ? -2.635 -0.777 17.678 1.00 90.38 94 LEU A N 1
ATOM 788 C CA . LEU A 1 94 ? -1.739 -0.941 18.826 1.00 90.38 94 LEU A CA 1
ATOM 789 C C . LEU A 1 94 ? -2.164 -0.078 20.016 1.00 90.38 94 LEU A C 1
ATOM 791 O O . LEU A 1 94 ? -2.222 -0.583 21.132 1.00 90.38 94 LEU A O 1
ATOM 795 N N . LYS A 1 95 ? -2.535 1.189 19.791 1.00 88.62 95 LYS A N 1
ATOM 796 C CA . LYS A 1 95 ? -3.050 2.073 20.853 1.00 88.62 95 LYS A CA 1
ATOM 797 C C . LYS A 1 95 ? -4.351 1.559 21.477 1.00 88.62 95 LYS A C 1
ATOM 799 O O . LYS A 1 95 ? -4.605 1.809 22.652 1.00 88.62 95 LYS A O 1
ATOM 804 N N . ARG A 1 96 ? -5.192 0.855 20.710 1.00 85.62 96 ARG A N 1
ATOM 805 C CA . ARG A 1 96 ? -6.432 0.253 21.234 1.00 85.62 96 ARG A CA 1
ATOM 806 C C . ARG A 1 96 ? -6.150 -0.937 22.146 1.00 85.62 96 ARG A C 1
ATOM 808 O O . ARG A 1 96 ? -6.895 -1.144 23.102 1.00 85.62 96 ARG A O 1
ATOM 815 N N . VAL A 1 97 ? -5.106 -1.708 21.848 1.00 87.19 97 VAL A N 1
ATOM 816 C CA . VAL A 1 97 ? -4.703 -2.878 22.642 1.00 87.19 97 VAL A CA 1
ATOM 817 C C . VAL A 1 97 ? -3.896 -2.457 23.871 1.00 87.19 97 VAL A C 1
ATOM 819 O O . VAL A 1 97 ? -4.155 -2.945 24.969 1.00 87.19 97 VAL A O 1
ATOM 822 N N . ASP A 1 98 ? -2.961 -1.522 23.708 1.00 88.00 98 ASP A N 1
ATOM 823 C CA . ASP A 1 98 ? -2.086 -1.031 24.768 1.00 88.00 98 ASP A CA 1
ATOM 824 C C . ASP A 1 98 ? -2.419 0.422 25.143 1.00 88.00 98 ASP A C 1
ATOM 826 O O . ASP A 1 98 ? -1.947 1.392 24.540 1.00 88.00 98 ASP A O 1
ATOM 830 N N . LYS A 1 99 ? -3.222 0.569 26.204 1.00 79.50 99 LYS A N 1
ATOM 831 C CA . LYS A 1 99 ? -3.635 1.874 26.743 1.00 79.50 99 LYS A CA 1
ATOM 832 C C . LYS A 1 99 ? -2.458 2.727 27.231 1.00 79.50 99 LYS A C 1
ATOM 834 O O . LYS A 1 99 ? -2.603 3.946 27.299 1.00 79.50 99 LYS A O 1
ATOM 839 N N . SER A 1 100 ? -1.304 2.132 27.553 1.00 81.69 100 SER A N 1
ATOM 840 C CA . SER A 1 100 ? -0.127 2.893 27.991 1.00 81.69 100 SER A CA 1
ATOM 841 C C . SER A 1 100 ? 0.471 3.729 26.851 1.00 81.69 100 SER A C 1
ATOM 843 O O . SER A 1 100 ? 0.873 4.873 27.063 1.00 81.69 100 SER A O 1
ATOM 845 N N . LEU A 1 101 ? 0.424 3.221 25.614 1.00 80.75 101 LEU A N 1
ATOM 846 C CA . LEU A 1 101 ? 0.857 3.946 24.416 1.00 80.75 101 LEU A CA 1
ATOM 847 C C . LEU A 1 101 ? -0.077 5.108 24.064 1.00 80.75 101 LEU A C 1
ATOM 849 O O . LEU A 1 101 ? 0.387 6.133 23.559 1.00 80.75 101 LEU A O 1
ATOM 853 N N . ALA A 1 102 ? -1.379 4.969 24.333 1.00 77.31 102 ALA A N 1
ATOM 854 C CA . ALA A 1 102 ? -2.339 6.056 24.153 1.00 77.31 102 ALA A CA 1
ATOM 855 C C . ALA A 1 102 ? -1.999 7.235 25.082 1.00 77.31 102 ALA A C 1
ATOM 857 O O . ALA A 1 102 ? -1.772 8.344 24.592 1.00 77.31 102 ALA A O 1
ATOM 858 N N . MET A 1 103 ? -1.812 6.946 26.376 1.00 77.62 103 MET A N 1
ATOM 859 C CA . MET A 1 103 ? -1.416 7.924 27.398 1.00 77.62 103 MET A CA 1
ATOM 860 C C . MET A 1 103 ? -0.084 8.617 27.071 1.00 77.62 103 MET A C 1
ATOM 862 O O . MET A 1 103 ? 0.035 9.833 27.199 1.00 77.62 103 MET A O 1
ATOM 866 N N . LEU A 1 104 ? 0.920 7.868 26.598 1.00 80.50 104 LEU A N 1
ATOM 867 C CA . LEU A 1 104 ? 2.207 8.437 26.179 1.00 80.50 104 LEU A CA 1
ATOM 868 C C . LEU A 1 104 ? 2.076 9.355 24.957 1.00 80.50 104 LEU A C 1
ATOM 870 O O . LEU A 1 104 ? 2.792 10.352 24.859 1.00 80.50 104 LEU A O 1
ATOM 874 N N . SER A 1 105 ? 1.179 9.033 24.018 1.00 78.38 105 SER A N 1
ATOM 875 C CA . SER A 1 105 ? 0.957 9.880 22.843 1.00 78.38 105 SER A CA 1
ATOM 876 C C . SER A 1 105 ? 0.270 11.198 23.200 1.00 78.38 105 SER A C 1
ATOM 878 O O . SER A 1 105 ? 0.708 12.243 22.727 1.00 78.38 105 SER A O 1
ATOM 880 N N . GLU A 1 106 ? -0.718 11.160 24.096 1.00 82.00 106 GLU A N 1
ATOM 881 C CA . GLU A 1 106 ? -1.411 12.350 24.606 1.00 82.00 106 GLU A CA 1
ATOM 882 C C . GLU A 1 106 ? -0.457 13.243 25.411 1.00 82.00 106 GLU A C 1
ATOM 884 O O . GLU A 1 106 ? -0.391 14.451 25.186 1.00 82.00 106 GLU A O 1
ATOM 889 N N . ALA A 1 107 ? 0.370 12.646 26.279 1.00 80.69 107 ALA A N 1
ATOM 890 C CA . ALA A 1 107 ? 1.395 13.373 27.025 1.00 80.69 107 ALA A CA 1
ATOM 891 C C . ALA A 1 107 ? 2.418 14.052 26.096 1.00 80.69 107 ALA A C 1
ATOM 893 O O . ALA A 1 107 ? 2.820 15.190 26.334 1.00 80.69 107 ALA A O 1
ATOM 894 N N . LYS A 1 108 ? 2.822 13.385 25.007 1.00 83.75 108 LYS A N 1
ATOM 895 C CA . LYS A 1 108 ? 3.740 13.961 24.016 1.00 83.75 108 LYS A CA 1
ATOM 896 C C . LYS A 1 108 ? 3.113 15.136 23.259 1.00 83.75 108 LYS A C 1
ATOM 898 O O . LYS A 1 108 ? 3.801 16.124 23.024 1.00 83.75 108 LYS A O 1
ATOM 903 N N . GLU A 1 109 ? 1.836 15.051 22.888 1.00 83.31 109 GLU A N 1
ATOM 904 C CA . GLU A 1 109 ? 1.125 16.159 22.233 1.00 83.31 109 GLU A CA 1
ATOM 905 C C . GLU A 1 109 ? 0.976 17.377 23.155 1.00 83.31 109 GLU A C 1
ATOM 907 O O . GLU A 1 109 ? 1.165 18.506 22.703 1.00 83.31 109 GLU A O 1
ATOM 912 N N . MET A 1 110 ? 0.730 17.170 24.453 1.00 79.56 110 MET A N 1
ATOM 913 C CA . MET A 1 110 ? 0.691 18.263 25.436 1.00 79.56 110 MET A CA 1
ATOM 914 C C . MET A 1 110 ? 2.042 18.974 25.594 1.00 79.56 110 MET A C 1
ATOM 916 O O . MET A 1 110 ? 2.065 20.185 25.780 1.00 79.56 110 MET A O 1
ATOM 920 N N . VAL A 1 111 ? 3.162 18.250 25.490 1.00 83.31 111 VAL A N 1
ATOM 921 C CA . VAL A 1 111 ? 4.516 18.831 25.581 1.00 83.31 111 VAL A CA 1
ATOM 922 C C . VAL A 1 111 ? 4.910 19.601 24.315 1.00 83.31 111 VAL A C 1
ATOM 924 O O . VAL A 1 111 ? 5.674 20.549 24.405 1.00 83.31 111 VAL A O 1
ATOM 927 N N . ILE A 1 112 ? 4.417 19.209 23.137 1.00 83.25 112 ILE A N 1
ATOM 928 C CA . ILE A 1 112 ? 4.734 19.889 21.864 1.00 83.25 112 ILE A CA 1
ATOM 929 C C . ILE A 1 112 ? 3.947 21.201 21.705 1.00 83.25 112 ILE A C 1
ATOM 931 O O . ILE A 1 112 ? 4.418 22.121 21.043 1.00 83.25 112 ILE A O 1
ATOM 935 N N . ASN A 1 113 ? 2.753 21.280 22.294 1.00 72.81 113 ASN A N 1
ATOM 936 C CA . ASN A 1 113 ? 1.861 22.437 22.188 1.00 72.81 113 ASN A CA 1
AT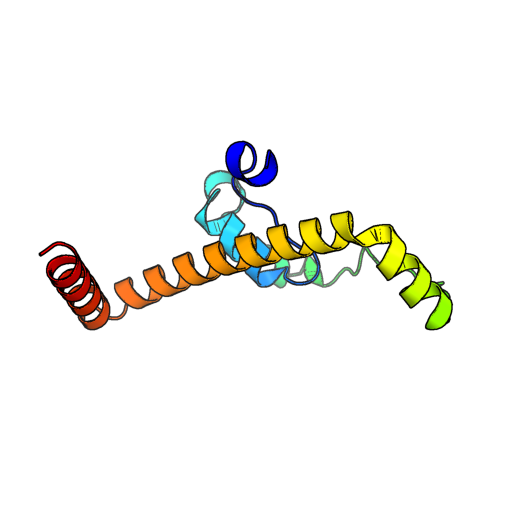OM 937 C C . ASN A 1 113 ? 2.084 23.505 23.279 1.00 72.81 113 ASN A C 1
ATOM 939 O O . ASN A 1 113 ? 1.286 24.439 23.369 1.00 72.81 113 ASN A O 1
ATOM 943 N N . ASN A 1 114 ? 3.127 23.366 24.102 1.00 55.09 114 ASN A N 1
ATOM 944 C CA . ASN A 1 114 ? 3.463 24.244 25.227 1.00 55.09 114 ASN A CA 1
ATOM 945 C C . ASN A 1 114 ? 4.888 24.785 25.070 1.00 55.09 114 ASN A C 1
ATOM 947 O O . ASN A 1 114 ? 5.113 25.960 25.430 1.00 55.09 114 ASN A O 1
#

Foldseek 3Di:
DCCVVPPQADDDPVPVVLRLQLCCVRPVVPRPCVVVVCVVPVVVPPPDDDPCDDDDDPVVVVVVCVVCVVVVVVVVVNVVVSVVSSVVVVLVVVCVVDVVSVVVVVVVVVVVVD